Protein AF-A0A815RZN2-F1 (afdb_monomer)

Sequence (120 aa):
MSYVRIDNGELIIRVPIESDGTISSDTFNQLFPNATVFLFRINRSNVWAVVEKDDNGNFLAPNDIWSNNAVYKAYDARSPRQRSSQSSSSSSSITWNHFLSTLGNLLWPPSSGRTPKKNQ

Organism: NCBI:txid392033

Radius of gyration: 23.24 Å; Cα contacts (8 Å, |Δi|>4): 136; chains: 1; bounding box: 43×37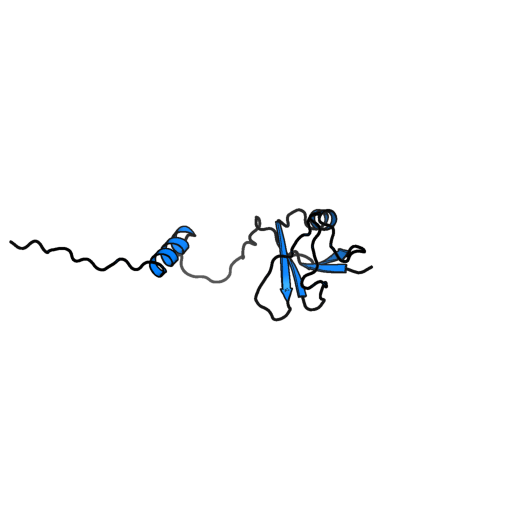×86 Å

Foldseek 3Di:
DDWAFEAAPPDTDTFDADPQRWGDPVSVCVVPVQFPFKWKDFAPDPDIDGFDADPVRITACVVNHRDPRMYIYRYRPVCPPPPPDDDDDDDDDPDPVNVVVVVVCVVDPPDDDDDDDDDD

Nearest PDB structures (foldseek):
  6t4b-assembly3_E  TM=8.111E-01  e=9.044E-05  Homo sapiens
  6b1g-assembly1_A  TM=8.249E-01  e=5.557E-04  Homo sapiens
  2n4p-assembly1_A  TM=7.374E-01  e=8.090E-04  Homo sapiens
  6b1g-assembly1_B  TM=7.470E-01  e=2.658E-03  Homo sapiens
  5mrg-assembly1_A  TM=6.215E-01  e=1.715E-03  Homo sapiens

Mean predicted aligned error: 14.89 Å

Structure (mmCIF, N/CA/C/O backbone):
data_AF-A0A815RZN2-F1
#
_entry.id   AF-A0A815RZN2-F1
#
loop_
_atom_site.group_PDB
_atom_site.id
_atom_site.type_symbol
_atom_site.label_atom_id
_atom_site.label_alt_id
_atom_site.label_comp_id
_atom_site.label_asym_id
_atom_site.label_entity_id
_atom_site.label_seq_id
_atom_site.pdbx_PDB_ins_code
_atom_site.Cartn_x
_atom_site.Cartn_y
_atom_site.Cartn_z
_atom_site.occupancy
_atom_site.B_iso_or_equiv
_atom_site.auth_seq_id
_atom_site.auth_comp_id
_atom_site.auth_asym_id
_atom_site.auth_atom_id
_atom_site.pdbx_PDB_model_num
ATOM 1 N N . MET A 1 1 ? -0.846 2.543 -17.785 1.00 68.31 1 MET A N 1
ATOM 2 C CA . MET A 1 1 ? -0.524 2.872 -16.381 1.00 68.31 1 MET A CA 1
ATOM 3 C C . MET A 1 1 ? -1.100 1.795 -15.483 1.00 68.31 1 MET A C 1
ATOM 5 O O . MET A 1 1 ? -2.301 1.545 -15.553 1.00 68.31 1 MET A O 1
ATOM 9 N N . SER A 1 2 ? -0.241 1.136 -14.710 1.00 92.88 2 SER A N 1
ATOM 10 C CA . SER A 1 2 ? -0.630 0.134 -13.712 1.00 92.88 2 SER A CA 1
ATOM 11 C C . SER A 1 2 ? -1.013 0.832 -12.403 1.00 92.88 2 SER A C 1
ATOM 13 O O . SER A 1 2 ? -0.520 1.922 -12.123 1.00 92.88 2 SER A O 1
ATOM 15 N N . TYR A 1 3 ? -1.929 0.248 -11.631 1.00 95.94 3 TYR A N 1
ATOM 16 C CA . TYR A 1 3 ? -2.407 0.840 -10.380 1.00 95.94 3 TYR A CA 1
ATOM 17 C C . TYR A 1 3 ? -2.830 -0.230 -9.367 1.00 95.94 3 TYR A C 1
ATOM 19 O O . TYR A 1 3 ? -3.212 -1.337 -9.750 1.00 95.94 3 TYR A O 1
ATOM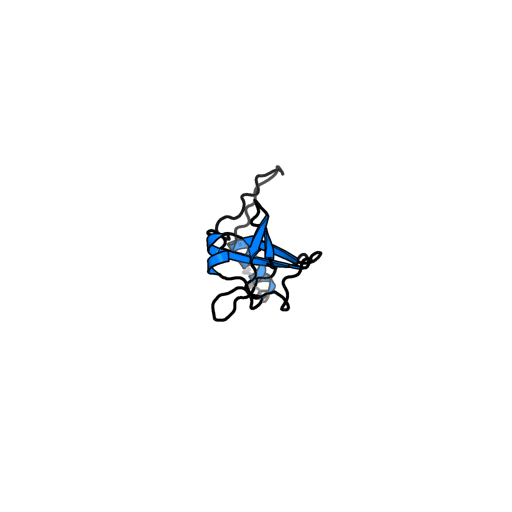 27 N N . VAL A 1 4 ? -2.850 0.139 -8.085 1.00 96.25 4 VAL A N 1
ATOM 28 C CA . VAL A 1 4 ? -3.384 -0.662 -6.972 1.00 96.25 4 VAL A CA 1
ATOM 29 C C . VAL A 1 4 ? -4.671 -0.039 -6.454 1.00 96.25 4 VAL A C 1
ATOM 31 O O . VAL A 1 4 ? -4.802 1.181 -6.386 1.00 96.25 4 VAL A O 1
ATOM 34 N N . ARG A 1 5 ? -5.652 -0.872 -6.100 1.00 96.06 5 ARG A N 1
ATOM 35 C CA . ARG A 1 5 ? -6.900 -0.427 -5.466 1.00 96.06 5 ARG A CA 1
ATOM 36 C C . ARG A 1 5 ? -6.746 -0.494 -3.955 1.00 96.06 5 ARG A C 1
ATOM 38 O O . ARG A 1 5 ? -6.659 -1.593 -3.415 1.00 96.06 5 ARG A O 1
ATOM 45 N N . ILE A 1 6 ? -6.740 0.660 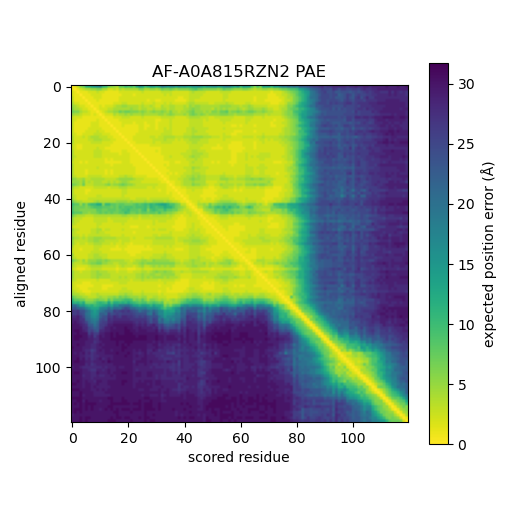-3.297 1.00 96.31 6 ILE A N 1
ATOM 46 C CA . ILE A 1 6 ? -6.566 0.778 -1.849 1.00 96.31 6 ILE A CA 1
ATOM 47 C C . ILE A 1 6 ? -7.859 1.317 -1.235 1.00 96.31 6 ILE A C 1
ATOM 49 O O . ILE A 1 6 ? -8.377 2.347 -1.659 1.00 96.31 6 ILE A O 1
ATOM 53 N N . ASP A 1 7 ? -8.382 0.597 -0.249 1.00 93.88 7 ASP A N 1
ATOM 54 C CA . ASP A 1 7 ? -9.585 0.952 0.506 1.00 93.88 7 ASP A CA 1
ATOM 55 C C . ASP A 1 7 ? -9.202 1.692 1.802 1.00 93.88 7 ASP A C 1
ATOM 57 O O . ASP A 1 7 ? -8.460 1.160 2.628 1.00 93.88 7 ASP A O 1
ATOM 61 N N . ASN A 1 8 ? -9.703 2.913 2.001 1.00 89.38 8 ASN A N 1
ATOM 62 C CA . ASN A 1 8 ? -9.494 3.685 3.238 1.00 89.38 8 ASN A CA 1
ATOM 63 C C . ASN A 1 8 ? -10.677 3.588 4.226 1.00 89.38 8 ASN A C 1
ATOM 65 O O . ASN A 1 8 ? -10.715 4.279 5.241 1.00 89.38 8 ASN A O 1
ATOM 69 N N . GLY A 1 9 ? -11.661 2.738 3.927 1.00 85.94 9 GLY A N 1
ATOM 70 C CA . GLY A 1 9 ? -12.900 2.555 4.674 1.00 85.94 9 GLY A CA 1
ATOM 71 C C . GLY A 1 9 ? -14.079 3.371 4.138 1.00 85.94 9 GLY A C 1
ATOM 72 O O . GLY A 1 9 ? -15.224 2.982 4.381 1.00 85.94 9 GLY A O 1
ATOM 73 N N . GLU A 1 10 ? -13.836 4.473 3.433 1.00 84.88 10 GLU A N 1
ATOM 74 C CA . GLU A 1 10 ? -14.878 5.314 2.828 1.00 84.88 10 GLU A CA 1
ATOM 75 C C . GLU A 1 10 ? -14.985 5.069 1.325 1.00 84.88 10 GLU A C 1
ATOM 77 O O . GLU A 1 10 ? -16.083 4.935 0.785 1.00 84.88 10 GLU A O 1
ATOM 82 N N . LEU A 1 11 ? -13.836 4.987 0.652 1.00 90.81 11 LEU A N 1
ATOM 83 C CA . LEU A 1 11 ? -13.723 4.882 -0.794 1.00 90.81 11 LEU A CA 1
ATOM 84 C C . LEU A 1 11 ? -12.566 3.957 -1.181 1.00 90.81 11 LEU A C 1
ATOM 86 O O . LEU A 1 11 ? -11.601 3.761 -0.440 1.00 90.81 11 LEU A O 1
ATOM 90 N N . ILE A 1 12 ? -12.656 3.428 -2.400 1.00 94.38 12 ILE A N 1
ATOM 91 C CA . ILE A 1 12 ? -11.557 2.713 -3.047 1.00 94.38 12 ILE A CA 1
ATOM 92 C C . ILE A 1 12 ? -10.844 3.688 -3.980 1.00 94.38 12 ILE A C 1
ATOM 94 O O . ILE A 1 12 ? -11.414 4.127 -4.981 1.00 94.38 12 ILE A O 1
ATOM 98 N N . ILE A 1 13 ? -9.584 3.984 -3.676 1.00 95.62 13 ILE A N 1
ATOM 99 C CA . ILE A 1 13 ? -8.732 4.880 -4.460 1.00 95.62 13 ILE A CA 1
ATOM 100 C C . ILE A 1 13 ? -7.778 4.041 -5.316 1.00 95.62 13 ILE A C 1
ATOM 102 O O . ILE A 1 13 ? -7.266 3.007 -4.881 1.00 95.62 13 ILE A O 1
ATOM 106 N N . ARG A 1 14 ? -7.561 4.468 -6.563 1.00 96.19 14 ARG A N 1
ATOM 107 C CA . ARG A 1 14 ? -6.566 3.868 -7.460 1.00 96.19 14 ARG A CA 1
ATOM 108 C C . ARG A 1 14 ? -5.255 4.621 -7.307 1.00 96.19 14 ARG A C 1
ATOM 110 O O . ARG A 1 14 ? -5.197 5.797 -7.648 1.00 96.19 14 ARG A O 1
ATOM 117 N N . VAL A 1 15 ? -4.229 3.940 -6.821 1.00 96.62 15 VAL A N 1
ATOM 118 C CA . VAL A 1 15 ? -2.896 4.514 -6.628 1.00 96.62 15 VAL A CA 1
ATOM 119 C C . VAL A 1 15 ? -1.983 4.035 -7.748 1.00 96.62 15 VAL A C 1
ATOM 121 O O . VAL A 1 15 ? -1.960 2.828 -8.005 1.00 96.62 15 VAL A O 1
ATOM 124 N N . PRO A 1 16 ? -1.287 4.939 -8.456 1.00 96.56 16 PRO A N 1
ATOM 125 C CA . PRO A 1 16 ? -0.390 4.553 -9.535 1.00 96.56 16 PRO A CA 1
ATOM 126 C C . PRO A 1 16 ? 0.776 3.713 -9.006 1.00 96.56 16 PRO A C 1
ATOM 128 O O . PRO A 1 16 ? 1.227 3.897 -7.878 1.00 96.56 16 PRO A O 1
ATOM 131 N N . ILE A 1 17 ? 1.233 2.783 -9.840 1.00 96.69 17 ILE A N 1
ATOM 132 C CA . ILE A 1 17 ? 2.467 2.025 -9.624 1.00 96.69 17 ILE A CA 1
ATOM 133 C C . ILE A 1 17 ? 3.559 2.698 -10.456 1.00 96.69 17 ILE A C 1
ATOM 135 O O . ILE A 1 17 ? 3.339 2.990 -11.638 1.00 96.69 17 ILE A O 1
ATOM 139 N N . GLU A 1 18 ? 4.708 2.930 -9.834 1.00 95.69 18 GLU A N 1
ATOM 140 C CA . GLU A 1 18 ? 5.896 3.495 -10.466 1.00 95.69 18 GLU A CA 1
ATOM 141 C C . GLU A 1 18 ? 6.501 2.524 -11.492 1.00 95.69 18 GLU A C 1
ATOM 143 O O . GLU A 1 18 ? 6.147 1.344 -11.574 1.00 95.69 18 GLU A O 1
ATOM 148 N N . SER A 1 19 ? 7.429 3.008 -12.319 1.00 94.06 19 SER A N 1
ATOM 149 C CA . SER A 1 19 ? 8.050 2.180 -13.364 1.00 94.06 19 SER A CA 1
ATOM 150 C C . SER A 1 19 ? 8.855 0.994 -12.825 1.00 94.06 19 SER A C 1
ATOM 152 O O . SER A 1 19 ? 9.034 0.013 -13.541 1.00 94.06 19 SER A O 1
ATOM 154 N N . ASP A 1 20 ? 9.337 1.086 -11.586 1.00 93.38 20 ASP A N 1
ATOM 155 C CA . ASP A 1 20 ? 10.079 0.034 -10.883 1.00 93.38 20 ASP A CA 1
ATOM 156 C C . ASP A 1 20 ? 9.166 -0.972 -10.155 1.00 93.38 20 ASP A C 1
ATOM 158 O O . ASP A 1 20 ? 9.650 -1.916 -9.536 1.00 93.38 20 ASP A O 1
ATOM 162 N N . GLY A 1 21 ? 7.842 -0.799 -10.245 1.00 94.81 21 GLY A N 1
ATOM 163 C CA . GLY A 1 21 ? 6.866 -1.666 -9.591 1.00 94.81 21 GLY A CA 1
ATOM 164 C C . GLY A 1 21 ? 6.527 -1.270 -8.153 1.00 94.81 21 GLY A C 1
ATOM 165 O O . GLY A 1 21 ? 5.689 -1.933 -7.538 1.00 94.81 21 GLY A O 1
ATOM 166 N N . THR A 1 22 ? 7.109 -0.198 -7.614 1.00 96.81 22 THR A N 1
ATOM 167 C CA . THR A 1 22 ? 6.807 0.303 -6.265 1.00 96.81 22 THR A CA 1
ATOM 168 C C . THR A 1 22 ? 5.635 1.289 -6.261 1.00 96.81 22 THR A C 1
ATOM 170 O O . THR A 1 22 ? 5.097 1.667 -7.304 1.00 96.81 22 THR A O 1
ATOM 173 N N . ILE A 1 23 ? 5.192 1.694 -5.070 1.00 97.25 23 ILE A N 1
ATOM 174 C CA . ILE A 1 23 ? 4.318 2.860 -4.891 1.00 97.25 23 ILE A CA 1
ATOM 175 C C . ILE A 1 23 ? 5.096 3.930 -4.128 1.00 97.25 23 ILE A C 1
ATOM 177 O O . ILE A 1 23 ? 5.544 3.689 -3.004 1.00 97.25 23 ILE A O 1
ATOM 181 N N . SER A 1 24 ? 5.182 5.131 -4.701 1.00 96.75 24 SER A N 1
ATOM 182 C CA . SER A 1 24 ? 5.775 6.294 -4.040 1.00 96.75 24 SER A CA 1
ATOM 183 C C . SER A 1 24 ? 5.090 6.593 -2.702 1.00 96.75 24 SER A C 1
ATOM 185 O O . SER A 1 24 ? 3.860 6.711 -2.616 1.00 96.75 24 SER A O 1
ATOM 187 N N . SER A 1 25 ? 5.891 6.756 -1.648 1.00 95.12 25 SER A N 1
ATOM 188 C CA . SER A 1 25 ? 5.358 7.099 -0.327 1.00 95.12 25 SER A CA 1
ATOM 189 C C . SER A 1 25 ? 4.758 8.499 -0.267 1.00 95.12 25 SER A C 1
ATOM 191 O O . SER A 1 25 ? 3.745 8.688 0.404 1.00 95.12 25 SER A O 1
ATOM 193 N N . ASP A 1 26 ? 5.299 9.447 -1.030 1.00 95.19 26 ASP A N 1
ATOM 194 C CA . ASP A 1 26 ? 4.738 10.791 -1.162 1.00 95.19 26 ASP A CA 1
ATOM 195 C C . ASP A 1 26 ? 3.349 10.744 -1.798 1.00 95.19 26 ASP A C 1
ATOM 197 O O . ASP A 1 26 ? 2.404 11.334 -1.271 1.00 95.19 26 ASP A O 1
ATOM 201 N N . THR A 1 27 ? 3.194 9.971 -2.877 1.00 95.06 27 THR A N 1
ATOM 202 C CA . THR A 1 27 ? 1.891 9.771 -3.528 1.00 95.06 27 THR A CA 1
ATOM 203 C C . THR A 1 27 ? 0.892 9.120 -2.573 1.00 95.06 27 THR A C 1
ATOM 205 O O . THR A 1 27 ? -0.253 9.564 -2.465 1.00 95.06 27 THR A O 1
ATOM 208 N N . PHE A 1 28 ? 1.316 8.092 -1.834 1.00 95.50 28 PHE A N 1
ATOM 209 C CA . PHE A 1 28 ? 0.470 7.447 -0.831 1.00 95.50 28 PHE A CA 1
ATOM 210 C C . PHE A 1 28 ? 0.042 8.428 0.271 1.00 95.50 28 PHE A C 1
ATOM 212 O O . PHE A 1 28 ? -1.142 8.507 0.584 1.00 95.50 28 PHE A O 1
ATOM 219 N N . ASN A 1 29 ? 0.970 9.210 0.825 1.00 94.38 29 ASN A N 1
ATOM 220 C CA . ASN A 1 29 ? 0.687 10.158 1.905 1.00 94.38 29 ASN A CA 1
ATOM 221 C C . ASN A 1 29 ? -0.215 11.312 1.445 1.00 94.38 29 ASN A C 1
ATOM 223 O O . ASN A 1 29 ? -1.054 11.773 2.211 1.00 94.38 29 ASN A O 1
ATOM 227 N N . GLN A 1 30 ? -0.091 11.765 0.195 1.00 94.56 30 GLN A N 1
ATOM 228 C CA . GLN A 1 30 ? -0.995 12.773 -0.369 1.00 94.56 30 GLN A CA 1
ATOM 229 C C . GLN A 1 30 ? -2.429 12.249 -0.506 1.00 94.56 30 GLN A C 1
ATOM 231 O O . GLN A 1 30 ? -3.382 12.975 -0.229 1.00 94.56 30 GLN A O 1
ATOM 236 N N . LEU A 1 31 ? -2.590 10.988 -0.918 1.00 94.38 31 LEU A N 1
ATOM 237 C CA . LEU A 1 31 ? -3.903 10.358 -1.087 1.00 94.38 31 LEU A CA 1
ATOM 238 C C . LEU A 1 31 ? -4.516 9.897 0.243 1.00 94.38 31 LEU A C 1
ATOM 240 O O . LEU A 1 31 ? -5.740 9.858 0.379 1.00 94.38 31 LEU A O 1
ATOM 244 N N . PHE A 1 32 ? -3.680 9.564 1.227 1.00 93.88 32 PHE A N 1
ATOM 245 C CA . PHE A 1 32 ? -4.087 9.076 2.542 1.00 93.88 32 PHE A CA 1
ATOM 246 C C . PHE A 1 32 ? -3.331 9.800 3.670 1.00 93.88 32 PHE A C 1
ATOM 248 O O . PHE A 1 32 ? -2.572 9.169 4.406 1.00 93.88 32 PHE A O 1
ATOM 255 N N . PRO A 1 33 ? -3.563 11.107 3.879 1.00 90.88 33 PRO A N 1
ATOM 256 C CA . PRO A 1 33 ? -2.777 11.921 4.817 1.00 90.88 33 PRO A CA 1
ATOM 257 C C . PRO A 1 33 ? -2.880 11.469 6.277 1.00 90.88 33 PRO A C 1
ATOM 259 O O . PRO A 1 33 ? -1.979 11.718 7.074 1.00 90.88 33 PRO A O 1
ATOM 262 N N . ASN A 1 34 ? -3.968 10.781 6.627 1.00 89.44 34 ASN A N 1
ATOM 263 C CA . ASN A 1 34 ? -4.202 10.268 7.975 1.00 89.44 34 ASN A CA 1
ATOM 264 C C . ASN A 1 34 ? -3.798 8.795 8.128 1.00 89.44 34 ASN A C 1
ATOM 266 O O . ASN A 1 34 ? -3.823 8.263 9.235 1.00 89.44 34 ASN A O 1
ATOM 270 N N . ALA A 1 35 ? -3.453 8.102 7.038 1.00 89.62 35 ALA A N 1
ATOM 271 C CA . ALA A 1 35 ? -3.095 6.696 7.126 1.00 89.62 35 ALA A CA 1
ATOM 272 C C . ALA A 1 35 ? -1.711 6.543 7.751 1.00 89.62 35 ALA A C 1
ATOM 274 O O . ALA A 1 35 ? -0.704 7.014 7.234 1.00 89.62 35 ALA A O 1
ATOM 275 N N . THR A 1 36 ? -1.667 5.823 8.864 1.00 87.88 36 THR A N 1
ATOM 276 C CA . THR A 1 36 ? -0.424 5.502 9.564 1.00 87.88 36 THR A CA 1
ATOM 277 C C . THR A 1 36 ? 0.110 4.128 9.175 1.00 87.88 36 THR A C 1
ATOM 279 O O . THR A 1 36 ? 1.277 3.837 9.415 1.00 87.88 36 THR A O 1
ATOM 282 N N . VAL A 1 37 ? -0.741 3.257 8.620 1.00 91.94 37 VAL A N 1
ATOM 283 C CA . VAL A 1 37 ? -0.380 1.884 8.249 1.00 91.94 37 VAL A CA 1
ATOM 284 C C . VAL A 1 37 ? -0.958 1.538 6.881 1.00 91.94 37 VAL A C 1
ATOM 286 O O . VAL A 1 37 ? -2.147 1.750 6.631 1.00 91.94 37 VAL A O 1
ATOM 289 N N . PHE A 1 38 ? -0.128 0.950 6.018 1.00 95.56 38 PHE A N 1
ATOM 290 C CA . PHE A 1 38 ? -0.571 0.331 4.774 1.00 95.56 38 PHE A CA 1
ATOM 291 C C . PHE A 1 38 ? -0.603 -1.190 4.941 1.00 95.56 38 PHE A C 1
ATOM 293 O O . PHE A 1 38 ? 0.406 -1.812 5.269 1.00 95.56 38 PHE A O 1
ATOM 300 N N . LEU A 1 39 ? -1.782 -1.782 4.768 1.00 95.38 39 LEU A N 1
ATOM 301 C CA . LEU A 1 39 ? -2.038 -3.195 5.014 1.00 95.38 39 LEU A CA 1
ATOM 302 C C . LEU A 1 39 ? -2.461 -3.904 3.733 1.00 95.38 39 LEU A C 1
ATOM 304 O O . LEU A 1 39 ? -3.160 -3.338 2.889 1.00 95.38 39 LEU A O 1
ATOM 308 N N . PHE A 1 40 ? -2.135 -5.186 3.645 1.00 96.06 40 PHE A N 1
ATOM 309 C CA . PHE A 1 40 ? -2.678 -6.080 2.638 1.00 96.06 40 PHE A CA 1
ATOM 310 C C . PHE A 1 40 ? -3.119 -7.407 3.255 1.00 96.06 40 PHE A C 1
ATOM 312 O O . PHE A 1 40 ? -2.667 -7.817 4.325 1.00 96.06 40 PHE A O 1
ATOM 319 N N . ARG A 1 41 ? -4.014 -8.100 2.560 1.00 94.44 41 ARG A N 1
ATOM 320 C CA . ARG A 1 41 ? -4.301 -9.515 2.793 1.00 94.44 41 ARG A CA 1
ATOM 321 C C . ARG A 1 41 ? -4.569 -10.206 1.472 1.00 94.44 41 ARG A C 1
ATOM 323 O O . ARG A 1 41 ? -5.183 -9.621 0.581 1.00 94.44 41 ARG A O 1
ATOM 330 N N . ILE A 1 42 ? -4.176 -11.466 1.358 1.00 93.06 42 ILE A N 1
ATOM 331 C CA . ILE A 1 42 ? -4.587 -12.298 0.226 1.00 93.06 42 ILE A CA 1
ATOM 332 C C . ILE A 1 42 ? -6.082 -12.605 0.380 1.00 93.06 42 ILE A C 1
ATOM 334 O O . ILE A 1 42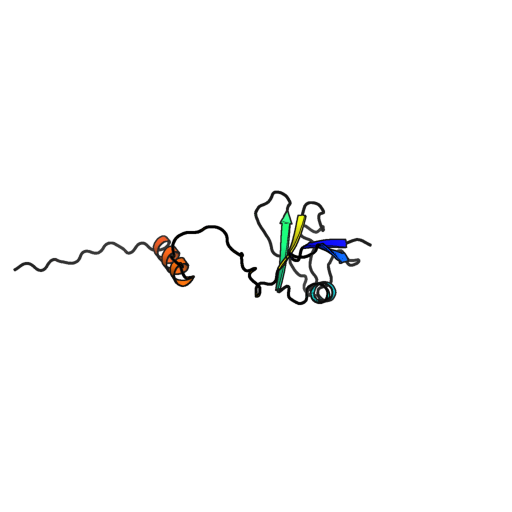 ? -6.564 -12.877 1.480 1.00 93.06 42 ILE A O 1
ATOM 338 N N . ASN A 1 43 ? -6.837 -12.531 -0.711 1.00 80.81 43 ASN A N 1
ATOM 339 C CA . ASN A 1 43 ? -8.265 -12.817 -0.726 1.00 80.81 43 ASN A CA 1
ATOM 340 C C . ASN A 1 43 ? -8.510 -14.229 -0.173 1.00 80.81 43 ASN A C 1
ATOM 342 O O . ASN A 1 43 ? -7.790 -15.166 -0.516 1.00 80.81 43 ASN A O 1
ATOM 346 N N . ARG A 1 44 ? -9.526 -14.373 0.688 1.00 81.19 44 ARG A N 1
ATOM 347 C CA . ARG A 1 44 ? -9.830 -15.571 1.506 1.00 81.19 44 ARG A CA 1
ATOM 348 C C . ARG A 1 44 ? -8.920 -15.815 2.717 1.00 81.19 44 ARG A C 1
ATOM 350 O O . ARG A 1 44 ? -9.282 -16.636 3.555 1.00 81.19 44 ARG A O 1
ATOM 357 N N . SER A 1 45 ? -7.806 -15.096 2.866 1.00 87.19 45 SER A N 1
ATOM 358 C CA . SER A 1 45 ? -7.070 -15.066 4.132 1.00 87.19 45 SER A CA 1
ATOM 359 C C . SER A 1 45 ? -7.749 -14.119 5.123 1.00 87.19 45 SER A C 1
ATOM 361 O O . SER A 1 45 ? -8.194 -13.025 4.767 1.00 87.19 45 SER A O 1
ATOM 363 N N . ASN A 1 46 ? -7.793 -14.525 6.391 1.00 88.25 46 ASN A N 1
ATOM 364 C CA . ASN A 1 46 ? -8.222 -13.666 7.498 1.00 88.25 46 ASN A CA 1
ATOM 365 C C . ASN A 1 46 ? -7.052 -12.914 8.152 1.00 88.25 46 ASN A C 1
ATOM 367 O O . ASN A 1 46 ? -7.261 -12.185 9.118 1.00 88.25 46 ASN A O 1
ATOM 371 N N . VAL A 1 47 ? -5.836 -13.072 7.626 1.00 92.06 47 VAL A N 1
ATOM 372 C CA . VAL A 1 47 ? -4.622 -12.457 8.164 1.00 92.06 47 VAL A CA 1
ATOM 373 C C . VAL A 1 47 ? -4.293 -11.191 7.383 1.00 92.06 47 VAL A C 1
ATOM 375 O O . VAL A 1 47 ? -4.190 -11.228 6.157 1.00 92.06 47 VAL A O 1
ATOM 378 N N . TRP A 1 48 ? -4.119 -10.085 8.105 1.00 94.00 48 TRP A N 1
ATOM 379 C CA . TRP A 1 48 ? -3.591 -8.831 7.573 1.00 94.00 48 TRP A CA 1
ATOM 380 C C . TRP A 1 48 ? -2.087 -8.759 7.818 1.00 94.00 48 TRP A C 1
ATOM 382 O O . TRP A 1 48 ? -1.626 -9.076 8.912 1.00 94.00 48 TRP A O 1
ATOM 392 N N . ALA A 1 49 ? -1.347 -8.311 6.811 1.00 94.00 49 ALA A N 1
ATOM 393 C CA . ALA A 1 49 ? 0.081 -8.048 6.879 1.00 94.00 49 ALA A CA 1
ATOM 394 C C . ALA A 1 49 ? 0.364 -6.593 6.490 1.00 94.00 49 ALA A C 1
ATOM 396 O O . ALA A 1 49 ? -0.420 -5.962 5.776 1.00 94.00 49 ALA A O 1
ATOM 397 N N . VAL A 1 50 ? 1.473 -6.056 6.990 1.00 95.50 50 VAL A N 1
ATOM 398 C CA . VAL A 1 50 ? 1.942 -4.712 6.645 1.00 95.50 50 VAL A CA 1
ATOM 399 C C . VAL A 1 50 ? 2.634 -4.769 5.289 1.00 95.50 50 VAL A C 1
ATOM 401 O O . VAL A 1 50 ? 3.353 -5.721 4.999 1.00 95.50 50 VAL A O 1
ATOM 404 N N . VAL A 1 51 ? 2.386 -3.768 4.451 1.00 96.81 51 VAL A N 1
ATOM 405 C CA . VAL A 1 51 ? 3.132 -3.583 3.207 1.00 96.81 51 VAL A CA 1
ATOM 406 C C . VAL A 1 51 ? 4.495 -2.992 3.549 1.00 96.81 51 VAL A C 1
ATOM 408 O O . VAL A 1 51 ? 4.576 -1.944 4.194 1.00 96.81 51 VAL A O 1
ATOM 411 N N . GLU A 1 52 ? 5.550 -3.681 3.136 1.00 96.44 52 GLU A N 1
ATOM 412 C CA . GLU A 1 52 ? 6.928 -3.285 3.411 1.00 96.44 52 GLU A CA 1
ATOM 413 C C . GLU A 1 52 ? 7.341 -2.055 2.600 1.00 96.44 52 GLU A C 1
ATOM 415 O O . GLU A 1 52 ? 6.721 -1.700 1.592 1.00 96.44 52 GLU A O 1
ATOM 420 N N . LYS A 1 53 ? 8.401 -1.397 3.067 1.00 95.69 53 LYS A N 1
ATOM 421 C CA . LYS A 1 53 ? 9.035 -0.276 2.381 1.00 95.69 53 LYS A CA 1
ATOM 422 C C . LYS A 1 53 ? 10.468 -0.630 2.012 1.00 95.69 53 LYS A C 1
ATOM 424 O O . LYS A 1 53 ? 11.112 -1.371 2.750 1.00 95.69 53 LYS A O 1
ATOM 429 N N . ASP A 1 54 ? 10.943 -0.082 0.902 1.00 95.00 54 ASP A N 1
ATOM 430 C CA . ASP A 1 54 ? 12.357 -0.107 0.540 1.00 95.00 54 ASP A CA 1
ATOM 431 C C . ASP A 1 54 ? 13.163 0.935 1.341 1.00 95.00 54 ASP A C 1
ATOM 433 O O . ASP A 1 54 ? 12.615 1.706 2.139 1.00 95.00 54 ASP A O 1
ATOM 437 N N . ASP A 1 55 ? 14.473 0.984 1.096 1.00 95.50 55 ASP A N 1
ATOM 438 C CA . ASP A 1 55 ? 15.386 1.940 1.738 1.00 95.50 55 ASP A CA 1
ATOM 439 C C . ASP A 1 55 ? 15.073 3.407 1.387 1.00 95.50 55 ASP A C 1
ATOM 441 O O . ASP A 1 55 ? 15.422 4.320 2.137 1.00 95.50 55 ASP A O 1
ATOM 445 N N . ASN A 1 56 ? 14.374 3.644 0.272 1.00 93.81 56 ASN A N 1
ATOM 446 C CA . ASN A 1 56 ? 13.915 4.969 -0.150 1.00 93.81 56 ASN A CA 1
ATOM 447 C C . ASN A 1 56 ? 12.557 5.340 0.473 1.00 93.81 56 ASN A C 1
ATOM 449 O O . ASN A 1 56 ? 12.045 6.439 0.256 1.00 93.81 56 ASN A O 1
ATOM 453 N N . GLY A 1 57 ? 11.958 4.433 1.249 1.00 94.44 57 GLY A N 1
ATOM 454 C CA . GLY A 1 57 ? 10.662 4.602 1.888 1.00 94.44 57 GLY A CA 1
ATOM 455 C C . GLY A 1 57 ? 9.459 4.320 0.985 1.00 94.44 57 GLY A C 1
ATOM 456 O O . GLY A 1 57 ? 8.331 4.486 1.459 1.00 94.44 57 GLY A O 1
ATOM 457 N N . ASN A 1 58 ? 9.664 3.890 -0.263 1.00 96.50 58 ASN A N 1
ATOM 458 C CA . ASN A 1 58 ? 8.620 3.503 -1.212 1.00 96.50 58 ASN A CA 1
ATOM 459 C C . ASN A 1 58 ? 8.039 2.142 -0.848 1.00 96.50 58 ASN A C 1
ATOM 461 O O . ASN A 1 58 ? 8.734 1.268 -0.342 1.00 96.50 58 ASN A O 1
ATOM 465 N N . PHE A 1 59 ? 6.752 1.944 -1.109 1.00 97.50 59 PHE A N 1
ATOM 466 C CA . PHE A 1 59 ? 6.086 0.694 -0.770 1.00 97.50 59 PHE A CA 1
ATOM 467 C C . PHE A 1 59 ? 6.389 -0.391 -1.798 1.00 97.50 59 PHE A C 1
ATOM 469 O O . PHE A 1 59 ? 6.174 -0.205 -3.000 1.00 97.50 59 PHE A O 1
ATOM 476 N N . LEU A 1 60 ? 6.831 -1.539 -1.295 1.00 97.44 60 LEU A N 1
ATOM 477 C CA . LEU A 1 60 ? 7.144 -2.719 -2.084 1.00 97.44 60 LEU A CA 1
ATOM 478 C C . LEU A 1 60 ? 5.896 -3.567 -2.314 1.00 97.44 60 LEU A C 1
ATOM 480 O O . LEU A 1 60 ? 5.035 -3.719 -1.442 1.00 97.44 60 LEU A O 1
ATOM 484 N N . ALA A 1 61 ? 5.810 -4.149 -3.504 1.00 95.94 61 ALA A N 1
ATOM 485 C CA . ALA A 1 61 ? 4.758 -5.089 -3.831 1.00 95.94 61 ALA A CA 1
ATOM 486 C C . ALA A 1 61 ? 4.905 -6.371 -2.985 1.00 95.94 61 ALA A C 1
ATOM 488 O O . ALA A 1 61 ? 5.979 -6.975 -2.977 1.00 95.94 61 ALA A O 1
ATOM 489 N N . PRO A 1 62 ? 3.846 -6.849 -2.308 1.00 94.56 62 PRO A N 1
ATOM 490 C CA . PRO A 1 62 ? 3.923 -8.114 -1.585 1.00 94.56 62 PRO A CA 1
ATOM 491 C C . PRO A 1 62 ? 4.168 -9.295 -2.531 1.00 94.56 62 PRO A C 1
ATOM 493 O O . PRO A 1 62 ? 3.417 -9.474 -3.489 1.00 94.56 62 PRO A O 1
ATOM 496 N N . ASN A 1 63 ? 5.157 -10.143 -2.231 1.00 88.69 63 ASN A N 1
ATOM 497 C CA . ASN A 1 63 ? 5.602 -11.227 -3.124 1.00 88.69 63 ASN A CA 1
ATOM 498 C C . ASN A 1 63 ? 5.955 -10.716 -4.538 1.00 88.69 63 ASN A C 1
ATOM 500 O O . ASN A 1 63 ? 5.571 -11.332 -5.534 1.00 88.69 63 ASN A O 1
ATOM 504 N N . ASP A 1 64 ? 6.596 -9.547 -4.608 1.00 89.44 64 ASP A N 1
ATOM 505 C CA . ASP A 1 64 ? 7.099 -8.889 -5.822 1.00 89.44 64 ASP A CA 1
ATOM 506 C C . ASP A 1 64 ? 6.029 -8.428 -6.831 1.00 89.44 64 ASP A C 1
ATOM 508 O O . ASP A 1 64 ? 6.363 -7.863 -7.873 1.00 89.44 64 ASP A O 1
ATOM 512 N N . ILE A 1 65 ? 4.730 -8.634 -6.555 1.00 93.06 65 ILE A N 1
ATOM 513 C CA . ILE A 1 65 ? 3.644 -8.295 -7.490 1.00 93.06 65 ILE A CA 1
ATOM 514 C C . ILE A 1 65 ? 2.402 -7.761 -6.765 1.00 93.06 65 ILE A C 1
ATOM 516 O O . ILE A 1 65 ? 1.822 -8.404 -5.888 1.00 93.06 65 ILE A O 1
ATOM 520 N N . TRP A 1 66 ? 1.898 -6.609 -7.217 1.00 95.25 66 TRP A N 1
ATOM 521 C CA . TRP A 1 66 ? 0.597 -6.091 -6.791 1.00 95.25 66 TRP A CA 1
ATOM 522 C C . TRP A 1 66 ? -0.541 -6.956 -7.342 1.00 95.25 66 TRP A C 1
ATOM 524 O O . TRP A 1 66 ? -0.911 -6.882 -8.515 1.00 95.25 66 TRP A O 1
ATOM 534 N N . SER A 1 67 ? -1.099 -7.809 -6.488 1.00 93.19 67 SER A N 1
ATOM 535 C CA . SER A 1 67 ? -2.059 -8.830 -6.891 1.00 93.19 67 SER A CA 1
ATOM 536 C C . SER A 1 67 ? -3.498 -8.321 -6.873 1.00 93.19 67 SER A C 1
ATOM 538 O O . SER A 1 67 ? -3.992 -7.832 -5.861 1.00 93.19 67 SER A O 1
ATOM 540 N N . ASN A 1 68 ? -4.242 -8.574 -7.953 1.00 90.69 68 ASN A N 1
ATOM 541 C CA . ASN A 1 68 ? -5.701 -8.390 -7.975 1.00 90.69 68 ASN A CA 1
ATOM 542 C C . ASN A 1 68 ? -6.444 -9.361 -7.042 1.00 90.69 68 ASN A C 1
ATOM 544 O O . ASN A 1 68 ? -7.623 -9.166 -6.754 1.00 90.69 68 ASN A O 1
ATOM 548 N N . ASN A 1 69 ? -5.765 -10.415 -6.581 1.00 91.06 69 ASN A N 1
ATOM 549 C CA . ASN A 1 69 ? -6.283 -11.342 -5.586 1.00 91.06 69 ASN A CA 1
ATOM 550 C C . ASN A 1 69 ? -5.900 -10.928 -4.156 1.00 91.06 69 ASN A C 1
ATOM 552 O O . ASN A 1 69 ? -6.039 -11.727 -3.237 1.00 91.06 69 ASN A O 1
ATOM 556 N N . ALA A 1 70 ? -5.398 -9.713 -3.947 1.00 93.50 70 ALA A N 1
ATOM 557 C CA . ALA A 1 70 ? -5.174 -9.145 -2.628 1.00 93.50 70 ALA A CA 1
ATOM 558 C C . ALA A 1 70 ? -6.121 -7.964 -2.382 1.00 93.50 70 ALA A C 1
ATOM 560 O O . ALA A 1 70 ? -6.573 -7.281 -3.301 1.00 93.50 70 ALA A O 1
ATOM 561 N N . VAL A 1 71 ? -6.442 -7.745 -1.110 1.00 94.56 71 VAL A N 1
ATOM 562 C CA . VAL A 1 71 ? -7.174 -6.572 -0.638 1.00 94.56 71 VAL A CA 1
ATOM 563 C C . VAL A 1 71 ? -6.181 -5.671 0.073 1.00 94.56 71 VAL A C 1
ATOM 565 O O . VAL A 1 71 ? -5.530 -6.115 1.017 1.00 94.56 71 VAL A O 1
ATOM 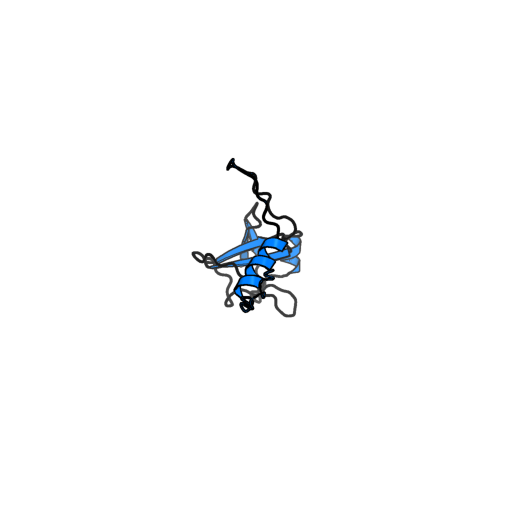568 N N . TYR A 1 72 ? -6.111 -4.415 -0.354 1.00 96.25 72 TYR A N 1
ATOM 569 C CA . TYR A 1 72 ? -5.209 -3.408 0.191 1.00 96.25 72 TYR A CA 1
ATOM 570 C C . TYR A 1 72 ? -6.001 -2.357 0.961 1.00 96.25 72 TYR A C 1
ATOM 572 O O . TYR A 1 72 ? -7.053 -1.912 0.494 1.00 96.25 72 TYR A O 1
ATOM 580 N N . LYS A 1 73 ? -5.510 -1.959 2.137 1.00 95.56 73 LYS A N 1
ATOM 581 C CA . LYS A 1 73 ? -6.157 -0.954 2.981 1.00 95.56 73 LYS A CA 1
ATOM 582 C C . LYS A 1 73 ? -5.175 0.060 3.544 1.00 95.56 73 LYS A C 1
ATOM 584 O O . LYS A 1 73 ? -4.133 -0.318 4.070 1.00 95.56 73 LYS A O 1
ATOM 589 N N . ALA A 1 74 ? -5.565 1.327 3.504 1.00 95.12 74 ALA A N 1
ATOM 590 C CA . ALA A 1 74 ? -4.901 2.401 4.228 1.00 95.12 74 ALA A CA 1
ATOM 591 C C . ALA A 1 74 ? -5.635 2.610 5.561 1.00 95.12 74 ALA A C 1
ATOM 593 O O . ALA A 1 74 ? -6.844 2.843 5.571 1.00 95.12 74 ALA A O 1
ATOM 594 N N . TYR A 1 75 ? -4.929 2.469 6.683 1.00 89.44 75 TYR A N 1
ATOM 595 C CA . TYR A 1 75 ? -5.519 2.525 8.020 1.00 89.44 75 TYR A CA 1
ATOM 596 C C . TYR A 1 75 ? -4.921 3.663 8.845 1.00 89.44 75 TYR A C 1
ATOM 598 O O . TYR A 1 75 ? -3.700 3.783 8.969 1.00 89.44 75 TYR A O 1
ATOM 606 N N . ASP A 1 76 ? -5.795 4.469 9.441 1.00 87.50 76 ASP A N 1
ATOM 607 C CA . ASP A 1 76 ? -5.437 5.447 10.463 1.00 87.50 76 ASP A CA 1
ATOM 608 C C . ASP A 1 76 ? -5.529 4.789 11.847 1.00 87.50 76 ASP A C 1
ATOM 610 O O . ASP A 1 76 ? -6.618 4.524 12.361 1.00 87.50 76 ASP A O 1
ATOM 614 N N . ALA A 1 77 ? -4.382 4.522 12.473 1.00 76.69 77 ALA A N 1
ATOM 615 C CA . ALA A 1 77 ? -4.335 3.922 13.803 1.00 76.69 77 ALA A CA 1
ATOM 616 C C . ALA A 1 77 ? -4.850 4.852 14.912 1.00 76.69 77 ALA A C 1
ATOM 618 O O . ALA A 1 77 ? -5.160 4.378 16.006 1.00 76.69 77 ALA A O 1
ATOM 619 N N . ARG A 1 78 ? -4.956 6.159 14.646 1.00 74.81 78 ARG A N 1
ATOM 620 C CA . ARG A 1 78 ? -5.455 7.169 15.590 1.00 74.81 78 ARG A CA 1
ATOM 621 C C . ARG A 1 78 ? -6.964 7.348 15.510 1.00 74.81 78 ARG A C 1
ATOM 623 O O . ARG A 1 78 ? -7.548 7.878 16.451 1.00 74.81 78 ARG A O 1
ATOM 630 N N . SER A 1 79 ? -7.589 6.866 14.439 1.00 64.88 79 SER A N 1
ATOM 631 C CA . SER A 1 79 ? -9.037 6.841 14.266 1.00 64.88 79 SER A CA 1
ATOM 632 C C . SER A 1 79 ? -9.541 5.397 14.335 1.00 64.88 79 SER A C 1
ATOM 634 O O . SER A 1 79 ? -9.906 4.805 13.312 1.00 64.88 79 SER A O 1
ATOM 636 N N . PRO A 1 80 ? -9.566 4.769 15.533 1.00 57.94 80 PRO A N 1
ATOM 637 C CA . PRO A 1 80 ? -10.302 3.531 15.691 1.00 57.94 80 PRO A CA 1
ATOM 638 C C . PRO A 1 80 ? -11.755 3.871 15.384 1.00 57.94 80 PRO A C 1
ATOM 640 O O . PRO A 1 80 ? -12.409 4.560 16.168 1.00 57.94 80 PRO A O 1
ATOM 643 N N . ARG A 1 81 ? -12.243 3.434 14.214 1.00 56.62 81 ARG A N 1
ATOM 644 C CA . ARG A 1 81 ? -13.653 3.553 13.833 1.00 56.62 81 ARG A CA 1
ATOM 645 C C . ARG A 1 81 ? -14.494 3.230 15.056 1.00 56.62 81 ARG A C 1
ATOM 647 O O . ARG A 1 81 ? -14.487 2.089 15.523 1.00 56.62 81 ARG A O 1
ATOM 654 N N . GLN A 1 82 ? -15.196 4.236 15.576 1.00 46.22 82 GLN A N 1
ATOM 655 C CA . GLN A 1 82 ? -16.212 4.004 16.582 1.00 46.22 82 GLN A CA 1
ATOM 656 C C . GLN A 1 82 ? -17.210 3.044 15.955 1.00 46.22 82 GLN A C 1
ATOM 658 O O . GLN A 1 82 ? -17.925 3.378 15.012 1.00 46.22 82 GLN A O 1
ATOM 663 N N . ARG A 1 83 ? -17.192 1.804 16.434 1.00 42.28 83 ARG A N 1
ATOM 664 C CA . ARG A 1 83 ? -18.200 0.812 16.110 1.00 42.28 83 ARG A CA 1
ATOM 665 C C . ARG A 1 83 ? -19.485 1.307 16.767 1.00 42.28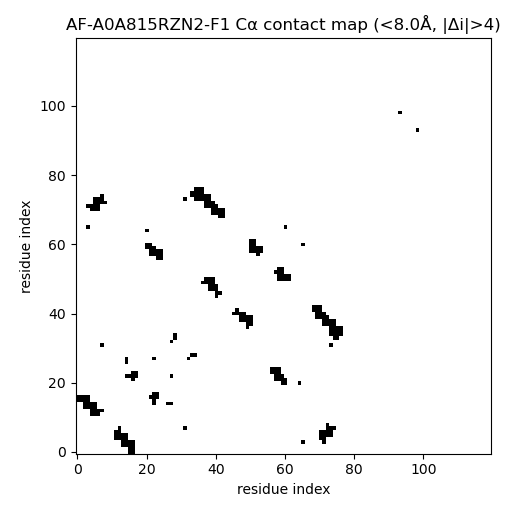 83 ARG A C 1
ATOM 667 O O . ARG A 1 83 ? -19.729 1.012 17.933 1.00 42.28 83 ARG A O 1
ATOM 674 N N . SER A 1 84 ? -20.258 2.126 16.058 1.00 42.31 84 SER A N 1
ATOM 675 C CA . SER A 1 84 ? -21.592 2.511 16.497 1.00 42.31 84 SER A CA 1
ATOM 676 C C . SER A 1 84 ? -22.437 1.241 16.624 1.00 42.31 84 SER A C 1
ATOM 678 O O . SER A 1 84 ? -22.502 0.386 15.744 1.00 42.31 84 SER A O 1
ATOM 680 N N . SER A 1 85 ? -22.959 1.100 17.831 1.00 48.97 85 SER A N 1
ATOM 681 C CA . SER A 1 85 ? -23.556 -0.052 18.493 1.00 48.97 85 SER A CA 1
ATOM 682 C C . SER A 1 85 ? -24.814 -0.631 17.850 1.00 48.97 85 SER A C 1
ATOM 684 O O . SER A 1 85 ? -25.723 0.119 17.509 1.00 48.97 85 SER A O 1
ATOM 686 N N . GLN A 1 86 ? -24.961 -1.958 17.945 1.00 38.19 86 GLN A N 1
ATOM 687 C CA . GLN A 1 86 ? -26.211 -2.553 18.432 1.00 38.19 86 GLN A CA 1
ATOM 688 C C . GLN A 1 86 ? -25.974 -3.964 18.997 1.00 38.19 86 GLN A C 1
ATOM 690 O O . GLN A 1 86 ? -25.998 -4.959 18.285 1.00 38.19 86 GLN A O 1
ATOM 695 N N . SER A 1 87 ? -25.742 -4.043 20.306 1.00 34.72 87 SER A N 1
ATOM 696 C CA . SER A 1 87 ? -26.163 -5.187 21.122 1.00 34.72 87 SER A CA 1
ATOM 697 C C . SER A 1 87 ? -26.213 -4.726 22.574 1.00 34.72 87 SER A C 1
ATOM 699 O O . SER A 1 87 ? -25.195 -4.575 23.249 1.00 34.72 87 SER A O 1
ATOM 701 N N . SER A 1 88 ? -27.425 -4.418 23.011 1.00 44.88 88 SER A N 1
ATOM 702 C CA . SER A 1 88 ? -27.808 -4.234 24.402 1.00 44.88 88 SER A CA 1
ATOM 703 C C . SER A 1 88 ? -27.385 -5.440 25.237 1.00 44.88 88 SER A C 1
ATOM 705 O O . SER A 1 88 ? -27.914 -6.519 25.004 1.00 44.88 88 SER A O 1
ATOM 707 N N . SER A 1 89 ? -26.473 -5.243 26.191 1.00 41.31 89 SER A N 1
ATOM 708 C CA . SER A 1 89 ? -26.591 -5.694 27.589 1.00 41.31 89 SER A CA 1
ATOM 709 C C . SER A 1 89 ? -25.218 -5.777 28.263 1.00 41.31 89 SER A C 1
ATOM 711 O O . SER A 1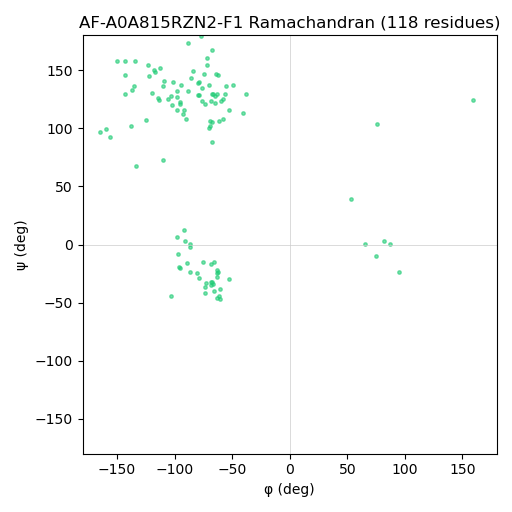 89 ? -24.352 -6.529 27.828 1.00 41.31 89 SER A O 1
ATOM 713 N N . SER A 1 90 ? -25.111 -5.060 29.383 1.00 39.09 90 SER A N 1
ATOM 714 C CA . SER A 1 90 ? -24.247 -5.360 30.532 1.00 39.09 90 SER A CA 1
ATOM 715 C C . SER A 1 90 ? -22.746 -5.079 30.400 1.00 39.09 90 SER A C 1
ATOM 717 O O . SER A 1 90 ? -21.967 -5.847 29.846 1.00 39.09 90 SER A O 1
ATOM 719 N N . SER A 1 91 ? -22.357 -3.972 31.033 1.00 46.47 91 SER A N 1
ATOM 720 C CA . SER A 1 91 ? -21.001 -3.573 31.402 1.00 46.47 91 SER A CA 1
ATOM 721 C C . SER A 1 91 ? -20.097 -4.713 31.876 1.00 46.47 91 SER A C 1
ATOM 723 O O . SER A 1 91 ? -20.396 -5.407 32.844 1.00 46.47 91 SER A O 1
ATOM 725 N N . SER A 1 92 ? -18.908 -4.784 31.287 1.00 43.72 92 SER A N 1
ATOM 726 C CA . SER A 1 92 ? -17.640 -4.932 32.017 1.00 43.72 92 SER A CA 1
ATOM 727 C C . SER A 1 92 ? -16.496 -4.604 31.056 1.00 43.72 92 SER A C 1
ATOM 729 O O . SER A 1 92 ? -16.081 -5.409 30.229 1.00 43.72 92 SER A O 1
ATOM 731 N N . SER A 1 93 ? -16.011 -3.365 31.118 1.00 44.19 93 SER A N 1
ATOM 732 C CA . SER A 1 93 ? -14.840 -2.925 30.365 1.00 44.19 93 SER A CA 1
ATOM 733 C C . SER A 1 93 ? -13.586 -3.580 30.944 1.00 44.19 93 SER A C 1
ATOM 735 O O . SER A 1 93 ? -13.053 -3.133 31.960 1.00 44.19 93 SER A O 1
ATOM 737 N N . ILE A 1 94 ? -13.121 -4.643 30.291 1.00 53.34 94 ILE A N 1
ATOM 738 C CA . ILE A 1 94 ? -11.788 -5.214 30.491 1.00 53.34 94 ILE A CA 1
ATOM 739 C C . ILE A 1 94 ? -10.791 -4.197 29.923 1.00 53.34 94 ILE A C 1
ATOM 741 O O . ILE A 1 94 ? -10.709 -3.989 28.714 1.00 53.34 94 ILE A O 1
ATOM 745 N N . THR A 1 95 ? -10.079 -3.499 30.802 1.00 64.12 95 THR A N 1
ATOM 746 C CA . THR A 1 95 ? -9.017 -2.563 30.420 1.00 64.12 95 THR A CA 1
ATOM 747 C C . THR A 1 95 ? -7.794 -3.331 29.908 1.00 64.12 95 THR A C 1
ATOM 749 O O . THR A 1 95 ? -7.569 -4.477 30.291 1.00 64.12 95 THR A O 1
ATOM 752 N N . TRP A 1 96 ? -6.970 -2.711 29.056 1.00 50.25 96 TRP A N 1
ATOM 753 C CA . TRP A 1 96 ? -5.742 -3.314 28.497 1.00 50.25 96 TRP A CA 1
ATOM 754 C C . TRP A 1 96 ? -4.792 -3.874 29.579 1.00 50.25 96 TRP A C 1
ATOM 756 O O . TRP A 1 96 ? -4.134 -4.894 29.376 1.00 50.25 96 TRP A O 1
ATOM 766 N N . ASN A 1 97 ? -4.808 -3.277 30.775 1.00 53.00 97 ASN A N 1
ATOM 767 C CA . ASN A 1 97 ? -4.069 -3.758 31.947 1.00 53.00 97 ASN A CA 1
ATOM 768 C C . ASN A 1 97 ? -4.530 -5.150 32.424 1.00 53.00 97 ASN A C 1
ATOM 770 O O . ASN A 1 97 ? -3.734 -5.912 32.963 1.00 53.00 97 ASN A O 1
ATOM 774 N N . HIS A 1 98 ? -5.794 -5.508 32.192 1.00 52.69 98 HIS A N 1
ATOM 775 C CA . HIS A 1 98 ? -6.367 -6.804 32.553 1.00 52.69 98 HIS A CA 1
ATOM 776 C C . HIS A 1 98 ? -6.020 -7.908 31.533 1.00 52.69 98 HIS A C 1
ATOM 778 O O . HIS A 1 98 ? -5.991 -9.091 31.871 1.00 52.69 98 HIS A O 1
ATOM 784 N N . PHE A 1 99 ? -5.721 -7.543 30.281 1.00 55.28 99 PHE A N 1
ATOM 785 C CA . PHE A 1 99 ? -5.252 -8.493 29.267 1.00 55.28 99 PHE A CA 1
ATOM 786 C C . PHE A 1 99 ? -3.800 -8.922 29.537 1.00 55.28 99 PHE A C 1
ATOM 788 O O . PHE A 1 99 ? -3.482 -10.111 29.496 1.00 55.28 99 PHE A O 1
ATOM 795 N N . LEU A 1 100 ? -2.936 -7.970 29.915 1.00 50.59 100 LEU A N 1
ATOM 796 C CA . LEU A 1 100 ? -1.534 -8.248 30.250 1.00 50.59 100 LEU A CA 1
ATOM 797 C C . LEU A 1 100 ? -1.373 -9.059 31.547 1.00 50.59 100 LEU A C 1
ATOM 799 O O . LEU A 1 100 ? -0.512 -9.936 31.605 1.00 50.59 100 LEU A O 1
ATOM 803 N N . SER A 1 101 ? -2.226 -8.850 32.559 1.00 51.22 101 SER A N 1
ATOM 804 C CA . SER A 1 101 ? -2.203 -9.671 33.782 1.00 51.22 101 SER A CA 1
ATOM 805 C C . SER A 1 101 ? -2.651 -11.118 33.538 1.00 51.22 101 SER A C 1
ATOM 807 O O . SER A 1 101 ? -2.129 -12.044 34.157 1.00 51.22 101 SER A O 1
ATOM 809 N N . THR A 1 102 ? -3.573 -11.331 32.595 1.00 52.25 102 THR A N 1
ATOM 810 C CA . THR A 1 102 ? -4.083 -12.670 32.260 1.00 52.25 102 THR A CA 1
ATOM 811 C C . THR A 1 102 ? -3.050 -13.495 31.484 1.00 52.25 102 THR A C 1
ATOM 813 O O . THR A 1 102 ? -2.914 -14.691 31.733 1.00 52.25 102 THR A O 1
ATOM 816 N N . LEU A 1 103 ? -2.262 -12.867 30.603 1.00 49.59 103 LEU A N 1
ATOM 817 C CA . LEU A 1 103 ? -1.158 -13.541 29.905 1.00 49.59 103 LEU A CA 1
ATOM 818 C C . LEU A 1 103 ? 0.045 -13.818 30.822 1.00 49.59 103 LEU A C 1
ATOM 820 O O . LEU A 1 103 ? 0.681 -14.863 30.686 1.00 49.59 103 LEU A O 1
ATOM 824 N N . GLY A 1 104 ? 0.321 -12.944 31.796 1.00 45.38 104 GLY A N 1
ATOM 825 C CA . GLY A 1 104 ? 1.383 -13.163 32.788 1.00 45.38 104 GLY A CA 1
ATOM 826 C C . GLY A 1 104 ? 1.173 -14.419 33.646 1.00 45.38 104 GLY A C 1
ATOM 827 O O . GLY A 1 104 ? 2.120 -15.162 33.887 1.00 45.38 104 GLY A O 1
ATOM 828 N N . ASN A 1 105 ? -0.075 -14.718 34.026 1.00 49.16 105 ASN A N 1
ATOM 829 C CA . ASN A 1 105 ? -0.416 -15.909 34.821 1.00 49.16 105 ASN A CA 1
ATOM 830 C C . ASN A 1 105 ? -0.406 -17.228 34.026 1.00 49.16 105 ASN A C 1
ATOM 832 O O . ASN A 1 105 ? -0.415 -18.299 34.630 1.00 49.16 105 ASN A O 1
ATOM 836 N N . LEU A 1 106 ? -0.398 -17.172 32.690 1.00 53.09 106 LEU A N 1
ATOM 837 C CA . LEU A 1 106 ? -0.302 -18.358 31.828 1.00 53.09 106 LEU A CA 1
ATOM 838 C C . LEU A 1 106 ? 1.151 -18.781 31.568 1.00 53.09 106 LEU A C 1
ATOM 840 O O . LEU A 1 106 ? 1.395 -19.947 31.271 1.00 53.09 106 LEU A O 1
ATOM 844 N N . LEU A 1 107 ? 2.108 -17.855 31.693 1.00 47.09 107 LEU A N 1
ATOM 845 C CA . LEU A 1 107 ? 3.531 -18.108 31.432 1.00 47.09 107 LEU A CA 1
ATOM 846 C C . LEU A 1 107 ? 4.339 -18.450 32.696 1.00 47.09 107 LEU A C 1
ATOM 848 O O . LEU A 1 107 ? 5.375 -19.101 32.585 1.00 47.09 107 LEU A O 1
ATOM 852 N N . TRP A 1 108 ? 3.846 -18.103 33.890 1.00 49.78 108 TRP A N 1
ATOM 853 C CA . TRP A 1 108 ? 4.414 -18.545 35.168 1.00 49.78 108 TRP A CA 1
ATOM 854 C C . TRP A 1 108 ? 3.312 -18.928 36.165 1.00 49.78 108 TRP A C 1
ATOM 856 O O . TRP A 1 108 ? 2.723 -18.045 36.793 1.00 49.78 108 TRP A O 1
ATOM 866 N N . PRO A 1 109 ? 3.033 -20.225 36.383 1.00 45.44 109 PRO A N 1
ATOM 867 C CA . PRO A 1 109 ? 2.256 -20.625 37.545 1.00 45.44 109 PRO A CA 1
ATOM 868 C C . PRO A 1 109 ? 3.089 -20.360 38.815 1.00 45.44 109 PRO A C 1
ATOM 870 O O . PRO A 1 109 ? 4.244 -20.789 38.883 1.00 45.44 109 PRO A O 1
ATOM 873 N N . PRO A 1 110 ? 2.550 -19.681 39.843 1.00 40.50 110 PRO A N 1
ATOM 874 C CA . PRO A 1 110 ? 3.228 -19.586 41.126 1.00 40.50 110 PRO A CA 1
ATOM 875 C C . PRO A 1 110 ? 3.328 -20.979 41.757 1.00 40.50 110 PRO A C 1
ATOM 877 O O . PRO A 1 110 ? 2.338 -21.704 41.891 1.00 40.50 110 PRO A O 1
ATOM 880 N N . SER A 1 111 ? 4.548 -21.355 42.141 1.00 42.28 111 SER A N 1
ATOM 881 C CA . SER A 1 111 ? 4.836 -22.577 42.880 1.00 42.28 111 SER A CA 1
ATOM 882 C C . SER A 1 111 ? 4.048 -22.595 44.191 1.00 42.28 111 SER A C 1
ATOM 884 O O . SER A 1 111 ? 4.082 -21.673 45.005 1.00 42.28 111 SER A O 1
ATOM 886 N N . SER A 1 112 ? 3.287 -23.666 44.385 1.00 51.81 112 SER A N 1
ATOM 887 C CA . SER A 1 112 ? 2.454 -23.883 45.560 1.00 51.81 112 SER A CA 1
ATOM 888 C C . SER A 1 112 ? 3.338 -24.088 46.799 1.00 51.81 112 SER A C 1
ATOM 890 O O . SER A 1 112 ? 3.931 -25.150 46.972 1.00 51.81 112 SER A O 1
ATOM 892 N N . GLY A 1 113 ? 3.431 -23.081 47.671 1.00 41.84 113 GLY A N 1
ATOM 893 C CA . GLY A 1 113 ? 4.197 -23.127 48.920 1.00 41.84 113 GLY A CA 1
ATOM 894 C C . GLY A 1 113 ? 3.332 -22.783 50.131 1.00 41.84 113 GLY A C 1
ATOM 895 O O . GLY A 1 113 ? 2.947 -21.638 50.327 1.00 41.84 113 GLY A O 1
ATOM 896 N N . ARG A 1 114 ? 3.010 -23.809 50.922 1.00 38.19 114 ARG A N 1
ATOM 897 C CA . ARG A 1 114 ? 2.144 -23.834 52.114 1.00 38.19 114 ARG A CA 1
ATOM 898 C C . ARG A 1 114 ? 2.439 -22.750 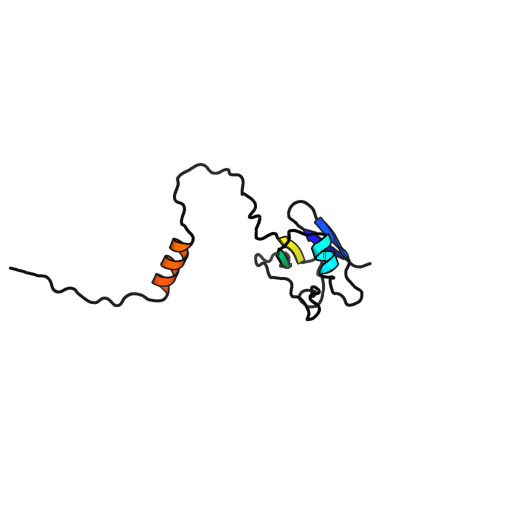53.167 1.00 38.19 114 ARG A C 1
ATOM 900 O O . ARG A 1 114 ? 3.571 -22.605 53.613 1.00 38.19 114 ARG A O 1
ATOM 907 N N . THR A 1 115 ? 1.381 -22.143 53.706 1.00 54.06 115 THR A N 1
ATOM 908 C CA . THR A 1 115 ? 1.369 -21.481 55.024 1.00 54.06 115 THR A CA 1
ATOM 909 C C . THR A 1 115 ? 1.313 -22.519 56.157 1.00 54.06 115 THR A C 1
ATOM 911 O O . THR A 1 115 ? 0.456 -23.408 56.090 1.00 54.06 115 THR A O 1
ATOM 914 N N . PRO A 1 116 ? 2.110 -22.418 57.238 1.00 41.81 116 PRO A N 1
ATOM 915 C CA . PRO A 1 116 ? 1.827 -23.152 58.461 1.00 41.81 116 PRO A CA 1
ATOM 916 C C . PRO A 1 116 ? 0.715 -22.450 59.254 1.00 41.81 116 PRO A C 1
ATOM 918 O O . PRO A 1 116 ? 0.738 -21.247 59.514 1.00 41.81 116 PRO A O 1
ATOM 921 N N . LYS A 1 117 ? -0.285 -23.253 59.605 1.00 39.56 117 LYS A N 1
ATOM 922 C CA . LYS A 1 117 ? -1.469 -22.927 60.397 1.00 39.56 117 LYS A CA 1
ATOM 923 C C . LYS A 1 117 ? -1.041 -22.651 61.848 1.00 39.56 117 LYS A C 1
ATOM 925 O O . LYS A 1 117 ? -0.436 -23.518 62.471 1.00 39.56 117 LYS A O 1
ATOM 930 N N . LYS A 1 118 ? -1.365 -21.471 62.390 1.00 41.28 118 LYS A N 1
ATOM 931 C CA . LYS A 1 118 ? -1.390 -21.236 63.845 1.00 41.28 118 LYS A CA 1
ATOM 932 C C . LYS A 1 118 ? -2.498 -22.107 64.436 1.00 41.28 118 LYS A C 1
ATOM 934 O O . LYS A 1 118 ? -3.649 -21.934 64.045 1.00 41.28 118 LYS A O 1
ATOM 939 N N . ASN A 1 119 ? -2.157 -22.984 65.372 1.00 41.66 119 ASN A N 1
ATOM 940 C CA . ASN A 1 119 ? -3.108 -23.543 66.323 1.00 41.66 119 ASN A CA 1
ATOM 941 C C . ASN A 1 119 ? -2.626 -23.227 67.741 1.00 41.66 119 ASN A C 1
ATOM 943 O O . ASN A 1 119 ? -1.421 -23.134 67.978 1.00 41.66 119 ASN A O 1
ATOM 947 N N . GLN A 1 120 ? -3.625 -22.994 68.590 1.00 38.03 120 GLN A N 1
ATOM 948 C CA . GLN A 1 120 ? -3.571 -22.851 70.042 1.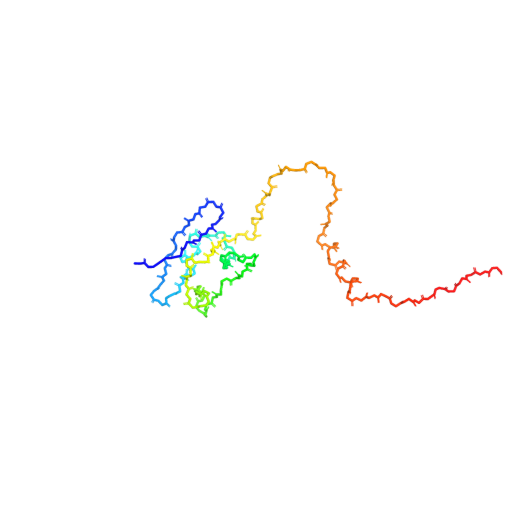00 38.03 120 GLN A CA 1
ATOM 949 C C . GLN A 1 120 ? -2.759 -23.952 70.723 1.00 38.03 120 GLN A C 1
ATOM 951 O O . GLN A 1 120 ? -2.751 -25.085 70.187 1.00 38.03 120 GLN A O 1
#

InterPro domains:
  IPR041105 TAR DNA-binding protein 43, N-terminal [PF18694] (3-72)

Solvent-accessible surface area (backbone atoms only — not comparable to full-atom values): 7724 Å² total; per-residue (Å²): 136,57,67,46,66,34,32,59,87,85,53,77,45,76,42,65,44,46,98,87,58,30,30,54,44,68,61,48,41,71,78,36,74,68,43,75,43,50,34,34,25,49,66,92,54,92,58,78,42,75,58,51,60,49,100,88,53,28,34,45,34,67,94,81,43,83,51,90,62,41,49,34,33,42,37,36,79,89,60,71,74,78,77,80,79,89,78,93,76,81,93,77,86,80,50,75,72,57,56,55,54,57,54,52,56,73,78,51,74,79,79,90,75,85,80,86,77,90,75,136

pLDDT: mean 76.75, std 22.43, range [34.72, 97.5]

Secondary structure (DSSP, 8-state):
--EEEEE-SS-EEEEEPPTTS-B-HHHHHHH-TT--EEEEEETT----EEPPB-TTSPBPPGGGS--TTEEEEEE-TT-----------------HHHHHHHHHHHH-PPP--PPPPP--